Protein AF-A0A7T8GYY3-F1 (afdb_monomer)

Mean predicted aligned error: 2.35 Å

pLDDT: mean 94.57, std 4.96, range [61.31, 97.94]

Structure (mmCIF, N/CA/C/O backbone):
data_AF-A0A7T8GYY3-F1
#
_entry.id   AF-A0A7T8GYY3-F1
#
loop_
_atom_site.group_PDB
_atom_site.id
_atom_site.type_symbol
_atom_site.label_atom_id
_atom_site.label_alt_id
_atom_site.label_comp_id
_atom_site.label_asym_id
_atom_site.label_entity_id
_atom_site.label_seq_id
_atom_site.pdbx_PDB_ins_code
_atom_site.Cartn_x
_atom_site.Cartn_y
_atom_site.Cartn_z
_atom_site.occupancy
_atom_site.B_iso_or_equiv
_atom_site.auth_seq_id
_atom_site.auth_comp_id
_atom_site.auth_asym_id
_atom_site.auth_atom_id
_atom_site.pdbx_PDB_model_num
ATOM 1 N N . MET A 1 1 ? -3.948 8.105 -3.616 1.00 87.62 1 MET A N 1
ATOM 2 C CA . MET A 1 1 ? -2.693 7.394 -3.911 1.00 87.62 1 MET A CA 1
ATOM 3 C C . MET A 1 1 ? -1.478 8.181 -3.442 1.00 87.62 1 MET A C 1
ATOM 5 O O . MET A 1 1 ? -0.809 7.719 -2.535 1.00 87.62 1 MET A O 1
ATOM 9 N N . LYS A 1 2 ? -1.249 9.407 -3.938 1.00 88.31 2 LYS A N 1
ATOM 10 C CA . LYS A 1 2 ? -0.093 10.249 -3.558 1.00 88.31 2 LYS A CA 1
ATOM 11 C C . LYS A 1 2 ? 0.121 10.430 -2.044 1.00 88.31 2 LYS A C 1
ATOM 13 O O . LYS A 1 2 ? 1.260 10.373 -1.597 1.00 88.31 2 LYS A O 1
ATOM 18 N N . GLN A 1 3 ? -0.941 10.657 -1.262 1.00 90.19 3 GLN A N 1
ATOM 19 C CA . GLN A 1 3 ? -0.825 10.802 0.198 1.00 90.19 3 GLN A CA 1
ATOM 20 C C . GLN A 1 3 ? -0.418 9.487 0.873 1.00 90.19 3 GLN A C 1
ATOM 22 O O . GLN A 1 3 ? 0.558 9.467 1.614 1.00 90.19 3 GLN A O 1
ATOM 27 N N . PHE A 1 4 ? -1.091 8.382 0.540 1.00 93.94 4 PHE A N 1
ATOM 28 C CA . PHE A 1 4 ? -0.712 7.047 1.006 1.00 93.94 4 PHE A CA 1
ATOM 29 C C . PHE A 1 4 ? 0.747 6.709 0.676 1.00 93.94 4 PHE A C 1
ATOM 31 O O . PHE A 1 4 ? 1.488 6.285 1.548 1.00 93.94 4 PHE A O 1
ATOM 38 N N . THR A 1 5 ? 1.202 6.978 -0.549 1.00 92.56 5 THR A N 1
ATOM 39 C CA . THR A 1 5 ? 2.590 6.719 -0.962 1.00 92.56 5 THR A CA 1
ATOM 40 C C . THR A 1 5 ? 3.623 7.494 -0.140 1.00 92.56 5 THR A C 1
ATOM 42 O O . THR A 1 5 ? 4.734 7.013 0.042 1.00 92.56 5 THR A O 1
ATOM 45 N N . ARG A 1 6 ? 3.278 8.683 0.370 1.00 94.12 6 ARG A N 1
ATOM 46 C CA . ARG A 1 6 ? 4.158 9.445 1.272 1.00 94.12 6 ARG A CA 1
ATOM 47 C C . ARG A 1 6 ? 4.221 8.846 2.676 1.00 94.12 6 ARG A C 1
ATOM 49 O O . ARG A 1 6 ? 5.253 8.971 3.319 1.00 94.12 6 ARG A O 1
ATOM 56 N N . ALA A 1 7 ? 3.124 8.247 3.130 1.00 96.00 7 ALA A N 1
ATOM 57 C CA .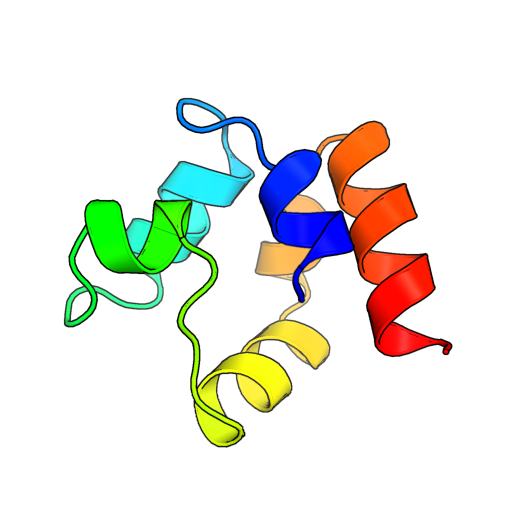 ALA A 1 7 ? 3.016 7.592 4.430 1.00 96.00 7 ALA A CA 1
ATOM 58 C C . ALA A 1 7 ? 3.579 6.160 4.437 1.00 96.00 7 ALA A C 1
ATOM 60 O O . ALA A 1 7 ? 3.852 5.632 5.509 1.00 96.00 7 ALA A O 1
ATOM 61 N N . LEU A 1 8 ? 3.724 5.546 3.258 1.00 96.38 8 LEU A N 1
ATOM 62 C CA . LEU A 1 8 ? 4.191 4.175 3.091 1.00 96.38 8 LEU A CA 1
ATOM 63 C C . 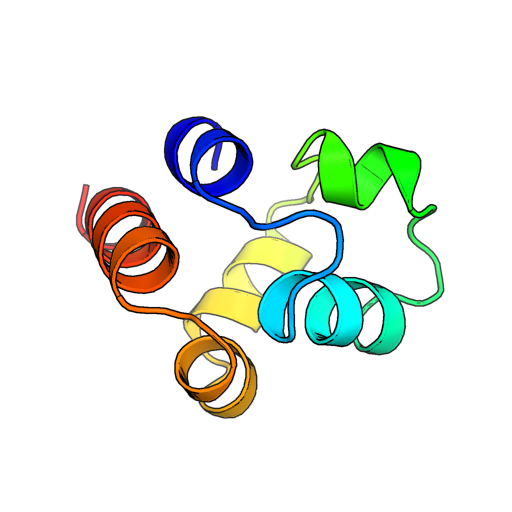LEU A 1 8 ? 5.632 4.017 3.581 1.00 96.38 8 LEU A C 1
ATOM 65 O O . LEU A 1 8 ? 6.558 4.617 3.024 1.00 96.38 8 LEU A O 1
ATOM 69 N N . ASP A 1 9 ? 5.814 3.159 4.578 1.00 96.38 9 ASP A N 1
ATOM 70 C CA . ASP A 1 9 ? 7.125 2.719 5.022 1.00 96.38 9 ASP A CA 1
ATOM 71 C C . ASP A 1 9 ? 7.720 1.789 3.959 1.00 96.38 9 ASP A C 1
ATOM 73 O O . ASP A 1 9 ? 7.208 0.700 3.693 1.00 96.38 9 ASP A O 1
ATOM 77 N N . LYS A 1 10 ? 8.807 2.239 3.326 1.00 94.00 10 LYS A N 1
ATOM 78 C CA . LYS A 1 10 ? 9.430 1.582 2.167 1.00 94.00 10 LYS A CA 1
ATOM 79 C C . LYS A 1 10 ? 10.156 0.286 2.509 1.00 94.00 10 LYS A C 1
ATOM 81 O O . LYS A 1 10 ? 10.519 -0.428 1.579 1.00 94.00 10 LYS A O 1
ATOM 86 N N . ASP A 1 11 ? 10.332 -0.006 3.790 1.00 93.94 11 ASP A N 1
ATOM 87 C CA . ASP A 1 11 ? 10.894 -1.262 4.286 1.00 93.94 11 ASP A CA 1
ATOM 88 C C . ASP A 1 11 ? 9.887 -2.004 5.193 1.00 93.94 11 ASP A C 1
ATOM 90 O O . ASP A 1 11 ? 10.146 -3.106 5.682 1.00 93.94 11 ASP A O 1
ATOM 94 N N . GLY A 1 12 ? 8.692 -1.428 5.365 1.00 96.25 12 GLY A N 1
ATOM 95 C CA . GLY A 1 12 ? 7.637 -1.915 6.240 1.00 96.25 12 GLY A CA 1
ATOM 96 C C . GLY A 1 12 ? 6.829 -3.088 5.681 1.00 96.25 12 GLY A C 1
ATOM 97 O O . GLY A 1 12 ? 6.933 -3.506 4.521 1.00 96.25 12 GLY A O 1
ATOM 98 N N . ARG A 1 13 ? 5.958 -3.639 6.535 1.00 97.88 13 ARG A N 1
ATOM 99 C CA . ARG A 1 13 ? 5.100 -4.792 6.205 1.00 97.88 13 ARG A CA 1
ATOM 100 C C . ARG A 1 13 ? 4.196 -4.519 4.998 1.00 97.88 13 ARG A C 1
ATOM 102 O O . ARG A 1 13 ? 4.072 -5.387 4.136 1.00 97.88 13 ARG A O 1
ATOM 109 N N . CYS A 1 14 ? 3.611 -3.325 4.918 1.00 97.69 14 CYS A N 1
ATOM 110 C CA . CYS A 1 14 ? 2.715 -2.925 3.836 1.00 97.69 14 CYS A CA 1
ATOM 111 C C . CYS A 1 14 ? 3.429 -2.847 2.478 1.00 97.69 14 CYS A C 1
ATOM 113 O O . CYS A 1 14 ? 2.948 -3.389 1.481 1.00 97.69 14 CYS A O 1
ATOM 115 N N . PHE A 1 15 ? 4.629 -2.260 2.432 1.00 97.19 15 PHE A N 1
ATOM 116 C CA . PHE A 1 15 ? 5.432 -2.230 1.209 1.00 97.19 15 PHE A CA 1
ATOM 117 C C . PHE A 1 15 ? 5.821 -3.638 0.746 1.00 97.19 15 PHE A C 1
ATOM 119 O O . PHE A 1 15 ? 5.632 -3.988 -0.421 1.00 97.19 15 PHE A O 1
ATOM 126 N N . ASN A 1 16 ? 6.282 -4.481 1.673 1.00 97.06 16 ASN A N 1
ATOM 127 C CA . ASN A 1 16 ? 6.602 -5.877 1.379 1.00 97.06 16 ASN A CA 1
ATOM 128 C C . ASN A 1 16 ? 5.386 -6.656 0.857 1.00 97.06 16 ASN A C 1
ATOM 130 O O . ASN A 1 16 ? 5.516 -7.455 -0.075 1.00 97.06 16 ASN A O 1
ATOM 134 N N . TYR A 1 17 ? 4.199 -6.403 1.416 1.00 97.88 17 TYR A N 1
ATOM 135 C CA . TYR A 1 17 ? 2.949 -6.961 0.911 1.00 97.88 17 TYR A CA 1
ATOM 136 C C . TYR A 1 17 ? 2.698 -6.525 -0.538 1.00 97.88 17 TYR A C 1
ATOM 138 O O . TYR A 1 17 ? 2.467 -7.375 -1.394 1.00 97.88 17 TYR A O 1
ATOM 146 N N . LEU A 1 18 ? 2.800 -5.227 -0.843 1.00 97.00 18 LEU A N 1
ATOM 147 C CA . LEU A 1 18 ? 2.574 -4.692 -2.191 1.00 97.00 18 LEU A CA 1
ATOM 148 C C . LEU A 1 18 ? 3.521 -5.303 -3.233 1.00 97.00 18 LEU A C 1
ATOM 150 O O . LEU A 1 18 ? 3.070 -5.683 -4.314 1.00 97.00 18 LEU A O 1
ATOM 154 N N . CYS A 1 19 ? 4.805 -5.458 -2.900 1.00 96.38 19 CYS A N 1
ATOM 155 C CA . CYS A 1 19 ? 5.786 -6.110 -3.771 1.00 96.38 19 CYS A CA 1
ATOM 156 C C . CYS A 1 19 ? 5.418 -7.575 -4.065 1.00 96.38 19 CYS A C 1
ATOM 158 O O . CYS A 1 19 ? 5.529 -8.025 -5.205 1.00 96.38 19 CYS 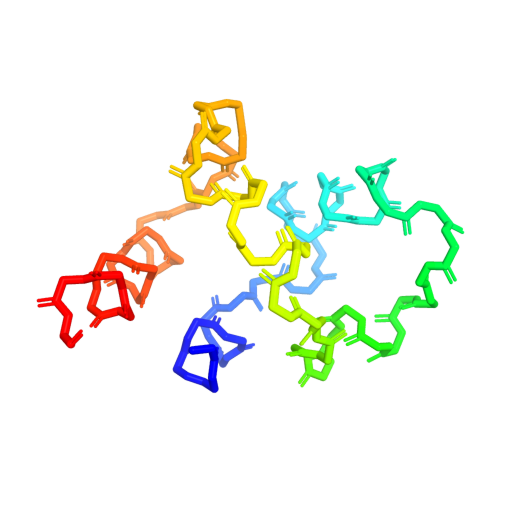A O 1
ATOM 160 N N . ARG A 1 20 ? 4.920 -8.316 -3.065 1.00 96.12 20 ARG A N 1
ATOM 161 C CA . ARG A 1 20 ? 4.462 -9.708 -3.234 1.00 96.12 20 ARG A CA 1
ATOM 162 C C . ARG A 1 20 ? 3.133 -9.808 -3.983 1.00 96.12 20 ARG A C 1
ATOM 164 O O . ARG A 1 20 ? 2.957 -10.709 -4.797 1.00 96.12 20 ARG A O 1
ATOM 171 N N . ALA A 1 21 ? 2.202 -8.892 -3.724 1.00 95.56 21 ALA A N 1
ATOM 172 C CA . ALA A 1 21 ? 0.876 -8.867 -4.338 1.00 95.56 21 ALA A CA 1
ATOM 173 C C . ALA A 1 21 ? 0.921 -8.477 -5.824 1.00 95.56 21 ALA A C 1
ATOM 175 O O . ALA A 1 21 ? 0.033 -8.858 -6.597 1.00 95.56 21 ALA A O 1
ATOM 176 N N . PHE A 1 22 ? 1.955 -7.731 -6.224 1.00 95.56 22 PHE A N 1
ATOM 177 C CA . PHE A 1 22 ? 2.179 -7.279 -7.591 1.00 95.56 22 PHE A CA 1
ATOM 178 C C . PHE A 1 22 ? 3.618 -7.559 -8.050 1.00 95.56 22 PHE A C 1
ATOM 180 O O . PHE A 1 22 ? 4.358 -6.618 -8.327 1.00 95.56 22 PHE A O 1
ATOM 187 N N . PRO A 1 23 ? 4.007 -8.831 -8.258 1.00 95.12 23 PRO A N 1
ATOM 188 C CA . PRO A 1 23 ? 5.385 -9.193 -8.615 1.00 95.12 23 PRO A CA 1
ATOM 189 C C . PRO A 1 23 ? 5.827 -8.656 -9.989 1.00 95.12 23 PRO A C 1
ATOM 191 O O . PRO A 1 23 ? 7.001 -8.700 -10.333 1.00 95.12 23 PRO A O 1
ATOM 194 N N . ARG A 1 24 ? 4.885 -8.151 -10.799 1.00 96.00 24 ARG A N 1
ATOM 195 C CA . ARG A 1 24 ? 5.157 -7.489 -12.086 1.00 96.00 24 ARG A CA 1
ATOM 196 C C . ARG A 1 24 ? 5.448 -5.990 -11.956 1.00 96.00 24 ARG A C 1
ATOM 198 O O . ARG A 1 24 ? 5.827 -5.361 -12.942 1.00 96.00 24 ARG A O 1
ATOM 205 N N . LEU A 1 25 ? 5.210 -5.392 -10.789 1.00 95.69 25 LEU A N 1
ATOM 206 C CA . LEU A 1 25 ? 5.628 -4.026 -10.497 1.00 95.69 25 LEU A CA 1
ATOM 207 C C . LEU A 1 25 ? 7.034 -4.068 -9.911 1.00 95.69 25 LEU A C 1
ATOM 209 O O . LEU A 1 25 ? 7.327 -4.889 -9.048 1.00 95.69 25 LEU A O 1
ATOM 213 N N . THR A 1 26 ? 7.900 -3.168 -10.369 1.00 95.62 26 THR A N 1
ATOM 214 C CA . THR A 1 26 ? 9.201 -2.994 -9.726 1.00 95.62 26 THR A CA 1
ATOM 215 C C . THR A 1 26 ? 9.015 -2.301 -8.380 1.00 95.62 26 THR A C 1
ATOM 217 O O . THR A 1 26 ? 8.057 -1.539 -8.186 1.00 95.62 26 THR A O 1
ATOM 220 N N . SER A 1 27 ? 9.955 -2.516 -7.465 1.00 93.12 27 SER A N 1
ATOM 221 C CA . SER A 1 27 ? 9.983 -1.840 -6.168 1.00 93.12 27 SER A CA 1
ATOM 222 C C . SER A 1 27 ? 9.906 -0.317 -6.314 1.00 93.12 27 SER A C 1
ATOM 224 O O . SER A 1 27 ? 9.233 0.343 -5.531 1.00 93.12 27 SER A O 1
ATOM 226 N N . GLU A 1 28 ? 10.517 0.259 -7.350 1.00 94.44 28 GLU A N 1
ATOM 227 C CA . GLU A 1 28 ? 10.487 1.697 -7.648 1.00 94.44 28 GLU A CA 1
ATOM 228 C C . GLU A 1 28 ? 9.076 2.167 -8.004 1.00 94.44 28 GLU A C 1
ATOM 230 O O . GLU A 1 28 ? 8.640 3.210 -7.519 1.00 94.44 28 GLU A O 1
ATOM 235 N N . LYS A 1 29 ? 8.327 1.390 -8.799 1.00 94.69 29 LYS A N 1
ATOM 236 C CA . LYS A 1 29 ? 6.926 1.704 -9.122 1.00 94.69 29 LYS A CA 1
ATOM 237 C C . LYS A 1 29 ? 6.044 1.656 -7.878 1.00 94.69 29 LYS A C 1
ATOM 239 O O . LYS A 1 29 ? 5.218 2.549 -7.698 1.00 94.69 29 LYS A O 1
ATOM 244 N N . VAL A 1 30 ? 6.254 0.671 -7.002 1.00 94.19 30 VAL A N 1
ATOM 245 C CA . VAL A 1 30 ? 5.545 0.573 -5.715 1.00 94.19 30 VAL A CA 1
ATOM 246 C C . VAL A 1 30 ? 5.898 1.766 -4.814 1.00 94.19 30 VAL A C 1
ATOM 248 O O . VAL A 1 30 ? 4.993 2.436 -4.318 1.00 94.19 30 VAL A O 1
ATOM 251 N N . LYS A 1 31 ? 7.190 2.109 -4.680 1.00 91.00 31 LYS A N 1
ATOM 252 C CA . LYS A 1 31 ? 7.679 3.274 -3.909 1.00 91.00 31 LYS A CA 1
ATOM 253 C C . LYS A 1 31 ? 7.140 4.599 -4.445 1.00 91.00 31 LYS A C 1
ATOM 255 O O . LYS A 1 31 ? 6.897 5.516 -3.668 1.00 91.00 31 LYS A O 1
ATOM 260 N N . ALA A 1 32 ? 6.955 4.708 -5.758 1.00 92.06 32 ALA A N 1
ATOM 261 C CA . ALA A 1 32 ? 6.375 5.877 -6.410 1.00 92.06 32 ALA A CA 1
ATOM 262 C C . ALA A 1 32 ? 4.836 5.893 -6.373 1.00 92.06 32 ALA A C 1
ATOM 264 O O . ALA A 1 32 ? 4.227 6.881 -6.785 1.00 92.06 32 ALA A O 1
ATOM 265 N N . GLY A 1 33 ? 4.188 4.829 -5.883 1.00 92.19 33 GLY A N 1
ATOM 266 C CA . GLY A 1 33 ? 2.730 4.740 -5.845 1.00 92.19 33 GLY A CA 1
ATOM 267 C C . GLY A 1 33 ? 2.085 4.605 -7.222 1.00 92.19 33 GLY A C 1
ATOM 268 O O . GLY A 1 33 ? 0.934 5.009 -7.395 1.00 92.19 33 GL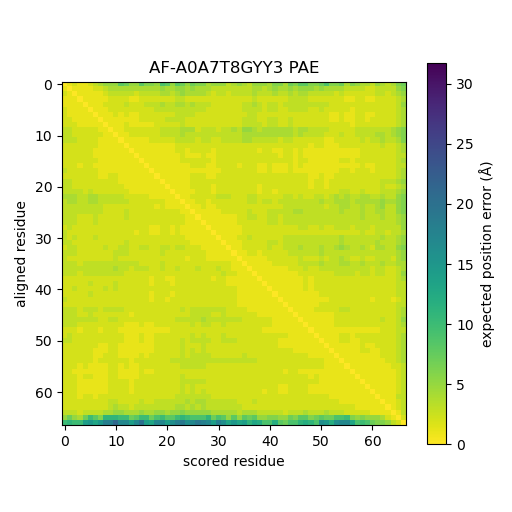Y A O 1
ATOM 269 N N . ILE A 1 34 ? 2.821 4.087 -8.207 1.00 93.75 34 ILE A N 1
ATOM 270 C CA . ILE A 1 34 ? 2.352 3.933 -9.584 1.00 93.75 34 ILE A CA 1
ATOM 271 C C . ILE A 1 34 ? 1.552 2.635 -9.676 1.00 93.75 34 ILE A C 1
ATOM 273 O O . ILE A 1 34 ? 2.098 1.552 -9.889 1.00 93.75 34 ILE A O 1
ATOM 277 N N . PHE A 1 35 ? 0.238 2.779 -9.535 1.00 94.31 35 PHE A N 1
ATOM 278 C CA . PHE A 1 35 ? -0.744 1.714 -9.696 1.00 94.31 35 PHE A CA 1
ATOM 279 C C . PHE A 1 35 ? -1.793 2.123 -10.726 1.00 94.31 35 PHE A C 1
ATOM 281 O O . PHE A 1 35 ? -2.172 3.292 -10.814 1.00 94.31 35 PHE A O 1
ATOM 288 N N . ASN A 1 36 ? -2.296 1.159 -11.491 1.00 95.62 36 ASN A N 1
ATOM 289 C CA . ASN A 1 36 ? -3.432 1.384 -12.377 1.00 95.62 36 ASN A CA 1
ATOM 290 C C . ASN A 1 36 ? -4.772 1.206 -11.637 1.00 95.62 36 ASN A C 1
ATOM 292 O O . ASN A 1 36 ? -4.837 0.666 -10.531 1.00 95.62 36 ASN A O 1
ATOM 296 N N . GLY A 1 37 ? -5.867 1.646 -12.263 1.00 95.25 37 GLY A N 1
ATOM 297 C CA . GLY A 1 37 ? -7.210 1.556 -11.680 1.00 95.25 37 GLY A CA 1
ATOM 298 C C . GLY A 1 37 ? -7.595 0.146 -11.196 1.00 95.25 37 GLY A C 1
ATOM 299 O O . GLY A 1 37 ? -8.043 0.013 -10.057 1.00 95.25 37 GLY A O 1
ATOM 300 N N . PRO A 1 38 ? -7.407 -0.920 -12.001 1.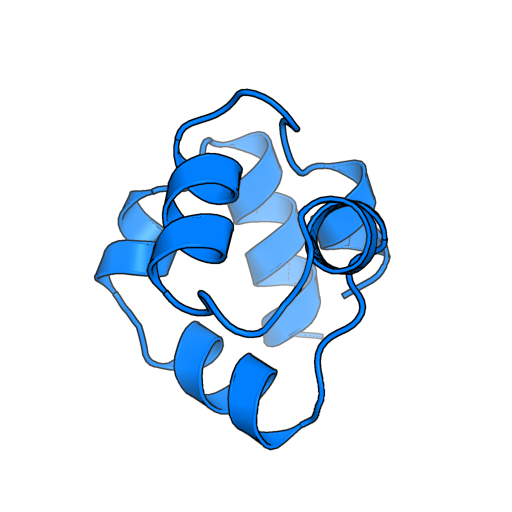00 96.56 38 PRO A N 1
ATOM 301 C CA . PRO A 1 38 ? -7.641 -2.296 -11.557 1.00 96.56 38 PRO A CA 1
ATOM 302 C C . PRO A 1 38 ? -6.844 -2.712 -10.312 1.00 96.56 38 PRO A C 1
ATOM 304 O O . PRO A 1 38 ? -7.412 -3.325 -9.411 1.00 96.56 38 PRO A O 1
ATOM 307 N N . GLN A 1 39 ? -5.557 -2.362 -10.230 1.00 96.38 39 GLN A N 1
ATOM 308 C CA . GLN A 1 39 ? -4.709 -2.669 -9.072 1.00 96.38 39 GLN A CA 1
ATOM 309 C C . GLN A 1 39 ? -5.210 -1.964 -7.810 1.00 96.38 39 GLN A C 1
ATOM 311 O O . GLN A 1 39 ? -5.324 -2.594 -6.763 1.00 96.38 39 GLN A O 1
ATOM 316 N N . ILE A 1 40 ? -5.586 -0.688 -7.920 1.00 95.06 40 ILE A N 1
ATOM 317 C CA . ILE A 1 40 ? -6.151 0.075 -6.800 1.00 95.06 40 ILE A CA 1
ATOM 318 C C . ILE A 1 40 ? -7.469 -0.554 -6.332 1.00 95.06 40 ILE A C 1
ATOM 320 O O . ILE A 1 40 ? -7.656 -0.777 -5.140 1.00 95.06 40 ILE A O 1
ATOM 324 N N . ARG A 1 41 ? -8.373 -0.900 -7.259 1.00 95.88 41 ARG A N 1
ATOM 325 C CA . ARG A 1 41 ? -9.647 -1.559 -6.915 1.00 95.88 41 ARG A CA 1
ATOM 326 C C . ARG A 1 41 ? -9.448 -2.908 -6.230 1.00 95.88 41 ARG A C 1
ATOM 328 O O . ARG A 1 41 ? -10.252 -3.254 -5.369 1.00 95.88 41 ARG A O 1
ATOM 335 N N . LYS A 1 42 ? -8.400 -3.654 -6.599 1.00 96.31 42 LYS A N 1
ATOM 336 C CA . LYS A 1 42 ? -8.011 -4.882 -5.895 1.00 96.31 42 LYS A CA 1
ATOM 337 C C . LYS A 1 42 ? -7.637 -4.561 -4.447 1.00 96.31 42 LYS A C 1
ATOM 339 O O . LYS A 1 42 ? -8.228 -5.143 -3.551 1.00 96.31 42 LYS A O 1
ATOM 344 N N . LEU A 1 43 ? -6.750 -3.587 -4.229 1.00 96.06 43 LEU A N 1
ATOM 345 C CA . LEU A 1 43 ? -6.310 -3.174 -2.891 1.00 96.06 43 LEU A CA 1
ATOM 346 C C . LEU A 1 43 ? -7.451 -2.675 -1.996 1.00 96.06 43 LEU A C 1
ATOM 348 O O . LEU A 1 43 ? -7.474 -2.980 -0.810 1.00 96.06 43 LEU A O 1
ATOM 352 N N . ILE A 1 44 ? -8.432 -1.955 -2.549 1.00 95.25 44 ILE A N 1
ATOM 353 C CA . ILE A 1 44 ? -9.604 -1.489 -1.782 1.00 95.25 44 ILE A CA 1
ATOM 354 C C . ILE A 1 44 ? -10.384 -2.664 -1.170 1.00 95.25 44 ILE A C 1
ATOM 356 O O . ILE A 1 44 ? -10.880 -2.547 -0.053 1.00 95.25 44 ILE A O 1
ATOM 360 N N . LYS A 1 45 ? -10.474 -3.796 -1.877 1.00 96.00 45 LYS A N 1
ATOM 361 C CA . LYS A 1 45 ? -11.217 -4.989 -1.438 1.00 96.00 45 LYS A CA 1
ATOM 362 C C . LYS A 1 45 ? -10.368 -5.984 -0.643 1.00 96.00 45 LYS A C 1
ATOM 364 O O . LYS A 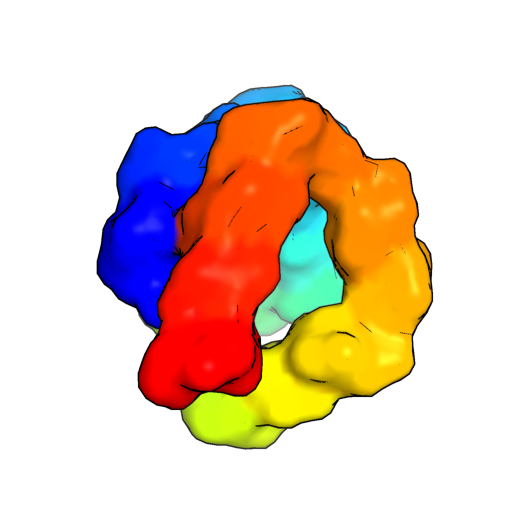1 45 ? -10.896 -6.988 -0.179 1.00 96.00 45 LYS A O 1
ATOM 369 N N . ASP A 1 46 ? -9.068 -5.743 -0.534 1.00 97.38 46 ASP A N 1
ATOM 370 C CA . ASP A 1 46 ? -8.112 -6.686 0.031 1.00 97.38 46 ASP A CA 1
ATOM 371 C C . ASP A 1 46 ? -7.924 -6.425 1.530 1.00 97.38 46 ASP A C 1
ATOM 373 O O . ASP A 1 46 ? -7.249 -5.481 1.944 1.00 97.38 46 ASP A O 1
ATOM 377 N N . THR A 1 47 ? -8.562 -7.249 2.361 1.00 96.69 47 THR A N 1
ATOM 378 C CA . THR A 1 47 ? -8.479 -7.130 3.822 1.00 96.69 47 THR A CA 1
ATOM 379 C C . THR A 1 47 ? -7.063 -7.391 4.336 1.00 96.69 47 THR A C 1
ATOM 381 O O . THR A 1 47 ? -6.623 -6.721 5.266 1.00 96.69 47 THR A O 1
ATOM 384 N N . GLU A 1 48 ? -6.307 -8.289 3.700 1.00 97.62 48 GLU A N 1
ATOM 385 C CA . GLU A 1 48 ? -4.931 -8.593 4.109 1.00 97.62 48 GLU A CA 1
ATOM 386 C C . GLU A 1 48 ? -3.989 -7.422 3.834 1.00 97.62 48 GLU A C 1
ATOM 388 O O . GLU A 1 48 ? -3.118 -7.113 4.650 1.00 97.62 48 GLU A O 1
ATOM 393 N N . PHE A 1 49 ? -4.210 -6.706 2.730 1.00 97.12 49 PHE A N 1
ATOM 394 C CA . PHE A 1 49 ? -3.528 -5.440 2.489 1.00 97.12 49 PHE A CA 1
ATOM 395 C C . PHE A 1 49 ? -3.824 -4.418 3.594 1.00 97.12 49 PHE A C 1
ATOM 397 O O . PHE A 1 49 ? -2.893 -3.814 4.126 1.00 97.12 49 PHE A O 1
ATOM 404 N N . GLN A 1 50 ? -5.088 -4.248 3.989 1.00 96.12 50 GLN A N 1
ATOM 405 C CA . GLN A 1 50 ? -5.459 -3.318 5.065 1.00 96.12 50 GLN A CA 1
ATOM 406 C C . GLN A 1 50 ? -4.841 -3.720 6.414 1.00 96.12 50 GLN A C 1
ATOM 408 O O . GLN A 1 50 ? -4.334 -2.863 7.134 1.00 96.12 50 GLN A O 1
ATOM 413 N N . ASN A 1 51 ? -4.789 -5.021 6.709 1.00 97.50 51 ASN A N 1
ATOM 414 C CA . ASN A 1 51 ? -4.153 -5.579 7.907 1.00 97.50 51 ASN A CA 1
ATOM 415 C C . ASN A 1 51 ? -2.619 -5.450 7.901 1.00 97.50 51 ASN A C 1
ATOM 417 O O . ASN A 1 51 ? -1.978 -5.579 8.946 1.00 97.50 51 ASN A O 1
ATOM 421 N N . SER A 1 52 ? -2.007 -5.226 6.735 1.00 97.75 52 SER A N 1
ATOM 422 C CA . SER A 1 52 ? -0.557 -5.049 6.612 1.00 97.75 52 SER A CA 1
ATOM 423 C C . SER A 1 52 ? -0.077 -3.639 6.977 1.00 97.75 52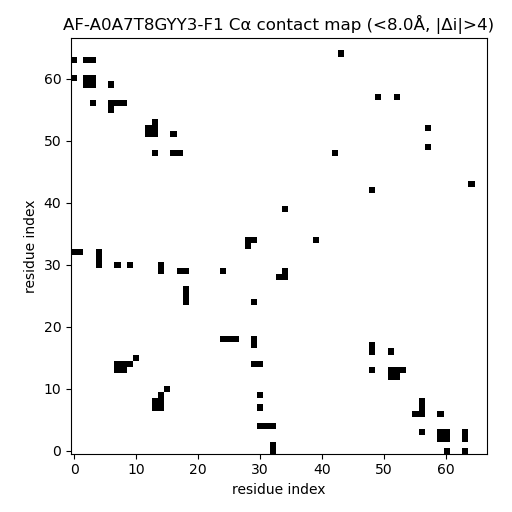 SER A C 1
ATOM 425 O O . SER A 1 52 ? 1.123 -3.457 7.191 1.00 97.75 52 SER A O 1
ATOM 427 N N . MET A 1 53 ? -0.994 -2.667 7.049 1.00 97.94 53 MET A N 1
ATOM 428 C CA . MET A 1 53 ? -0.688 -1.255 7.276 1.00 97.94 53 MET A CA 1
ATOM 429 C C . MET A 1 53 ? -0.371 -0.952 8.739 1.00 97.94 53 MET A C 1
ATOM 431 O O . MET A 1 53 ? -1.034 -1.445 9.652 1.00 97.94 53 MET A O 1
ATOM 435 N N . ASN A 1 54 ? 0.581 -0.049 8.963 1.00 97.62 54 ASN A N 1
ATOM 436 C CA . ASN A 1 54 ? 0.727 0.627 10.250 1.00 97.62 54 ASN A CA 1
ATOM 437 C C . ASN A 1 54 ? -0.325 1.749 10.421 1.00 97.62 54 ASN A C 1
ATOM 439 O O . ASN A 1 54 ? -1.095 2.062 9.509 1.00 97.62 54 ASN A O 1
ATOM 443 N N . THR A 1 55 ? -0.361 2.385 11.595 1.00 97.44 55 THR A N 1
ATOM 444 C CA . THR A 1 55 ? -1.344 3.438 11.913 1.00 97.44 55 THR A CA 1
ATOM 445 C C . THR A 1 55 ? -1.306 4.619 10.935 1.00 97.44 55 THR A C 1
ATOM 447 O O . THR A 1 55 ? -2.361 5.105 10.524 1.00 97.44 55 THR A O 1
ATOM 450 N N . LEU A 1 56 ? -0.111 5.068 10.532 1.00 97.25 56 LEU A N 1
ATOM 451 C CA . LEU A 1 56 ? 0.065 6.214 9.635 1.00 97.25 56 LEU A CA 1
ATOM 452 C C . LEU A 1 56 ? -0.379 5.880 8.203 1.00 97.25 56 LEU A C 1
ATOM 454 O O . LEU A 1 56 ? -1.098 6.654 7.568 1.00 97.25 56 LEU A O 1
ATOM 458 N N . GLU A 1 57 ? -0.002 4.701 7.716 1.00 97.25 57 GLU A N 1
ATOM 459 C CA . GLU A 1 57 ? -0.404 4.172 6.411 1.00 97.25 57 GLU A CA 1
ATOM 460 C C . GLU A 1 57 ? -1.919 3.980 6.328 1.00 97.25 57 GLU A C 1
ATOM 462 O O . GLU A 1 57 ? -2.539 4.389 5.347 1.00 97.25 57 GLU A O 1
ATOM 467 N N . CYS A 1 58 ? -2.525 3.417 7.377 1.00 96.56 58 CYS A N 1
ATOM 468 C CA . CYS A 1 58 ? -3.963 3.186 7.462 1.00 96.56 58 CYS A CA 1
ATOM 469 C C . CYS A 1 58 ? -4.751 4.502 7.431 1.00 96.56 58 CYS A C 1
ATOM 471 O O . CYS A 1 58 ? -5.733 4.617 6.695 1.00 96.56 58 CYS A O 1
ATOM 473 N N . ALA A 1 59 ? -4.301 5.526 8.164 1.00 96.62 59 ALA A N 1
ATOM 474 C CA . ALA A 1 59 ? -4.914 6.852 8.124 1.00 96.62 59 ALA A CA 1
ATOM 475 C C . ALA A 1 59 ? -4.845 7.471 6.715 1.00 96.62 59 ALA A C 1
ATOM 477 O O . ALA A 1 59 ? -5.859 7.933 6.184 1.00 96.62 59 ALA A O 1
ATO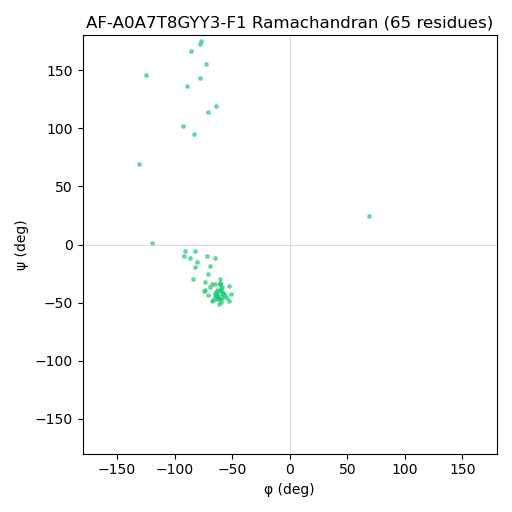M 478 N N . ALA A 1 60 ? -3.676 7.415 6.070 1.00 96.44 60 ALA A N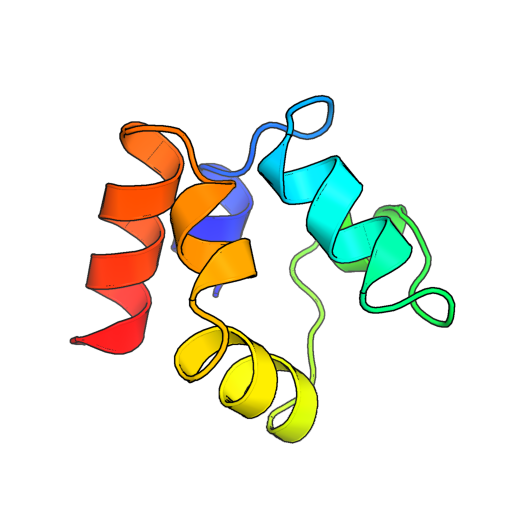 1
ATOM 479 C CA . ALA A 1 60 ? -3.496 7.933 4.715 1.00 96.44 60 ALA A CA 1
ATOM 480 C C . ALA A 1 60 ? -4.278 7.129 3.657 1.00 96.44 60 ALA A C 1
ATOM 482 O O . ALA A 1 60 ? -4.768 7.701 2.680 1.00 96.44 60 ALA A O 1
ATOM 483 N N . TRP A 1 61 ? -4.422 5.811 3.841 1.00 96.00 61 TRP A N 1
ATOM 484 C CA . TRP A 1 61 ? -5.232 4.953 2.975 1.00 96.00 61 TRP A CA 1
ATOM 485 C C . TRP A 1 61 ? -6.718 5.284 3.093 1.00 96.00 61 TRP A C 1
ATOM 487 O O . TRP A 1 61 ? -7.374 5.497 2.076 1.00 96.00 61 TRP A O 1
ATOM 497 N N . LYS A 1 62 ? -7.241 5.409 4.319 1.00 94.88 62 LYS A N 1
ATOM 498 C CA . LYS A 1 62 ? -8.637 5.802 4.561 1.00 94.88 62 LYS A CA 1
ATOM 499 C C . LYS A 1 62 ? -8.952 7.156 3.937 1.00 94.88 62 LYS A C 1
ATOM 501 O O . LYS A 1 62 ? -9.947 7.258 3.230 1.00 94.88 62 LYS A O 1
ATOM 506 N N . SER A 1 63 ? -8.072 8.147 4.100 1.00 93.75 63 SER A N 1
ATOM 507 C CA . SER A 1 63 ? -8.242 9.460 3.461 1.00 93.75 63 SER A CA 1
ATOM 508 C C . SER A 1 63 ? -8.268 9.377 1.932 1.00 93.75 63 SER A C 1
ATOM 510 O O . SER A 1 63 ? -8.980 10.142 1.293 1.00 93.75 63 SER A O 1
ATOM 512 N N . PHE A 1 64 ? -7.529 8.440 1.334 1.00 92.38 64 PHE A N 1
ATOM 513 C CA . PHE A 1 64 ? -7.572 8.220 -0.108 1.00 92.38 64 PHE A CA 1
ATOM 514 C C . PHE A 1 64 ? -8.848 7.511 -0.584 1.00 92.38 64 PHE A C 1
ATOM 516 O O . PHE A 1 64 ? -9.334 7.840 -1.658 1.00 92.38 64 PHE A O 1
ATOM 523 N N . VAL A 1 65 ? -9.350 6.518 0.154 1.00 91.31 65 VAL A N 1
ATOM 524 C CA . VAL A 1 65 ? -10.500 5.699 -0.279 1.00 91.31 65 VAL A CA 1
ATOM 525 C C . VAL A 1 65 ? -11.843 6.359 0.039 1.00 91.31 65 VAL A C 1
ATOM 527 O O . VAL A 1 65 ? -12.818 6.108 -0.660 1.00 91.31 65 VAL A O 1
ATOM 530 N N . GLN A 1 66 ? -11.904 7.166 1.100 1.00 81.00 66 GLN A N 1
ATOM 531 C CA . GLN A 1 66 ? -13.120 7.863 1.536 1.00 81.00 66 GLN A CA 1
ATOM 532 C C . GLN A 1 66 ? -13.270 9.267 0.931 1.00 81.00 66 GLN A C 1
ATOM 534 O O . GLN A 1 66 ? -14.310 9.890 1.135 1.00 81.00 66 GLN A O 1
ATOM 539 N N . GLY A 1 67 ? -12.229 9.772 0.261 1.00 61.31 67 GLY A N 1
ATOM 540 C CA . GLY A 1 67 ? -12.210 11.087 -0.386 1.00 61.31 67 GLY A CA 1
ATOM 541 C C . GLY A 1 67 ? -12.521 11.057 -1.874 1.00 61.31 67 GLY A C 1
ATOM 542 O O . GLY A 1 67 ? -12.665 9.954 -2.447 1.00 61.31 67 GLY A O 1
#

Radius of gyration: 10.54 Å; Cα contacts (8 Å, |Δi|>4): 52; chains: 1; bounding box: 24×21×24 Å

Organism: Caligus rogercresseyi (NCBI:txid217165)

Sequence (67 aa):
MKQFTRALDKDGRCFNYLCRAFPRLTSEKVKAGIFNGPQIRKLIKDTEFQNSMNTLECAAWKSFVQG

Foldseek 3Di:
DQQLLVLDDLVAQLLVVVCVVCVVDDSVCSSRVPDDPVRVVVCVPDVVSCVRDDPSSNVSNCVVVVD

Secondary structure (DSSP, 8-state):
-HHHHHH--TTSHHHHHHHHH-TTS-HHHHHTT---HHHHHHHHH-HHHHHT--HHHHHHHHHHH--

Solvent-accessible surface area (backbone atoms only — not comparable to full-atom values): 3865 Å² total; per-residue (Å²): 84,74,63,24,37,72,46,49,47,86,85,34,63,38,42,55,47,50,46,68,77,36,73,88,51,53,69,64,38,58,64,68,46,69,70,54,72,71,58,50,58,49,53,76,72,32,65,67,59,61,71,36,41,53,76,64,27,44,52,32,41,49,56,47,71,78,97